Protein AF-A0A9D5U543-F1 (afdb_monomer_lite)

Sequence (91 aa):
SLDIVDFHNRNLLRPLAGSKFVLEAADPVAAFKQPDHLEVAQGYLEGSNANPISEMVVLLDSFRNFEANSRVARAFDDSAARTIDLVLRNV

pLDDT: mean 88.64, std 7.85, range [56.25, 97.94]

Foldseek 3Di:
DDDDKDFPDPVQWDDDPPRDTDGPDPDPVVGIDDDDDDDDDPPDDDDDPDDPVVVVVVVVVVVVVVVVVVVVVVVVVVVVVVVVVVVVVVD

Secondary structure (DSSP, 8-state):
-----EES-GGGEEEETTTEEEE--S-HHHHEEPPSS----TT--PPPS--HHHHHHHHHHHHHHHHHHHHHHHHHHHHHHHHHHHHHTT-

Structure (mmCIF, N/CA/C/O backbone):
data_AF-A0A9D5U543-F1
#
_entry.id   AF-A0A9D5U543-F1
#
loop_
_atom_site.group_PDB
_atom_site.id
_atom_site.type_symbol
_atom_site.label_atom_id
_atom_site.label_alt_id
_atom_site.label_comp_id
_atom_site.label_asym_id
_atom_site.label_entity_id
_atom_site.label_seq_id
_atom_site.pdbx_PDB_ins_code
_atom_site.Cartn_x
_atom_site.Cartn_y
_atom_site.Cartn_z
_atom_site.occupancy
_atom_site.B_iso_or_equiv
_atom_site.auth_seq_id
_atom_site.auth_comp_id
_atom_site.auth_asym_id
_atom_site.auth_atom_id
_atom_site.pdbx_PDB_model_num
ATOM 1 N N . SER A 1 1 ? -21.554 -9.720 27.925 1.00 73.88 1 SER A N 1
ATOM 2 C CA . SER A 1 1 ? -20.526 -8.741 28.325 1.00 73.88 1 SER A CA 1
ATOM 3 C C . SER A 1 1 ? -19.693 -8.413 27.104 1.00 73.88 1 SER A C 1
ATOM 5 O O . SER A 1 1 ? -19.656 -9.225 26.186 1.00 73.88 1 SER A O 1
ATOM 7 N N . LEU A 1 2 ? -19.111 -7.217 27.044 1.00 80.00 2 LEU A N 1
ATOM 8 C CA . LEU A 1 2 ? -18.122 -6.874 26.026 1.00 80.00 2 LEU A CA 1
ATOM 9 C C . LEU A 1 2 ? -16.745 -7.142 26.631 1.00 80.00 2 LEU A C 1
ATOM 11 O O . LEU A 1 2 ? -16.400 -6.502 27.622 1.00 80.00 2 LEU A O 1
ATOM 15 N N . ASP A 1 3 ? -15.996 -8.064 26.036 1.00 85.06 3 ASP A N 1
ATOM 16 C CA . ASP A 1 3 ? -14.642 -8.392 26.473 1.00 85.06 3 ASP A CA 1
ATOM 17 C C . ASP A 1 3 ? -13.658 -7.778 25.477 1.00 85.06 3 ASP A C 1
ATOM 19 O O . ASP A 1 3 ? -13.705 -8.060 24.278 1.00 85.06 3 ASP A O 1
ATOM 23 N N . ILE A 1 4 ? -12.798 -6.889 25.973 1.00 86.19 4 ILE A N 1
ATOM 24 C CA . ILE A 1 4 ? -11.807 -6.172 25.170 1.00 86.19 4 ILE A CA 1
ATOM 25 C C . ILE A 1 4 ? -10.432 -6.700 25.562 1.00 86.19 4 ILE A C 1
ATOM 27 O O . ILE A 1 4 ? -10.092 -6.753 26.743 1.00 86.19 4 ILE A O 1
ATOM 31 N N . VAL A 1 5 ? -9.654 -7.103 24.562 1.00 87.75 5 VAL A N 1
ATOM 32 C CA . VAL A 1 5 ? -8.317 -7.678 24.728 1.00 87.75 5 VAL A CA 1
ATOM 33 C C . VAL A 1 5 ? -7.310 -6.884 23.907 1.00 87.75 5 VAL A C 1
ATOM 35 O O . VAL A 1 5 ? -7.640 -6.393 22.828 1.00 87.75 5 VAL A O 1
ATOM 38 N N . ASP A 1 6 ? -6.084 -6.772 24.407 1.00 89.25 6 ASP A N 1
ATOM 39 C CA . ASP A 1 6 ? -4.943 -6.257 23.649 1.00 89.25 6 ASP A CA 1
ATOM 40 C C . ASP A 1 6 ? -3.882 -7.357 23.514 1.00 89.25 6 ASP A C 1
ATOM 42 O O . ASP A 1 6 ? -3.983 -8.431 24.112 1.00 89.25 6 ASP A O 1
ATOM 46 N N . PHE A 1 7 ? -2.855 -7.098 22.714 1.00 90.25 7 PHE A N 1
ATOM 47 C CA . PHE A 1 7 ? -1.775 -8.032 22.436 1.00 90.25 7 PHE A CA 1
ATOM 48 C C . PHE A 1 7 ? -0.430 -7.371 22.713 1.00 90.25 7 PHE A C 1
ATOM 50 O O . PHE A 1 7 ? -0.203 -6.223 22.336 1.00 90.25 7 PHE A O 1
ATOM 57 N N . HIS A 1 8 ? 0.501 -8.122 23.304 1.00 87.69 8 HIS A N 1
ATOM 58 C CA . HIS A 1 8 ? 1.871 -7.644 23.512 1.00 87.69 8 HIS A CA 1
ATOM 59 C C . HIS A 1 8 ? 2.572 -7.303 22.191 1.00 87.69 8 HIS A C 1
ATOM 61 O O . HIS A 1 8 ? 3.326 -6.335 22.117 1.00 87.69 8 HIS A O 1
ATOM 67 N N . ASN A 1 9 ? 2.321 -8.093 21.142 1.00 84.88 9 ASN A N 1
ATOM 68 C CA . ASN A 1 9 ? 2.898 -7.889 19.820 1.00 84.88 9 ASN A CA 1
ATOM 69 C C . ASN A 1 9 ? 1.817 -7.958 18.735 1.00 84.88 9 ASN A C 1
ATOM 71 O O . ASN A 1 9 ? 1.389 -9.037 18.327 1.00 84.88 9 ASN A O 1
ATOM 75 N N . ARG A 1 10 ? 1.414 -6.786 18.234 1.00 86.19 10 ARG A N 1
ATOM 76 C CA . ARG A 1 10 ? 0.390 -6.651 17.188 1.00 86.19 10 ARG A CA 1
ATOM 77 C C . ARG A 1 10 ? 0.873 -7.091 15.799 1.00 86.19 10 ARG A C 1
ATOM 79 O O . ARG A 1 10 ? 0.041 -7.348 14.939 1.00 86.19 10 ARG A O 1
ATOM 86 N N . ASN A 1 11 ? 2.182 -7.258 15.582 1.00 86.88 11 ASN A N 1
ATOM 87 C CA . ASN A 1 11 ? 2.727 -7.728 14.300 1.00 86.88 11 ASN A CA 1
ATOM 88 C C . ASN A 1 11 ? 2.493 -9.230 14.059 1.00 86.88 11 ASN A C 1
ATOM 90 O O . ASN A 1 11 ? 2.692 -9.705 12.947 1.00 86.88 11 ASN A O 1
ATOM 94 N N . LEU A 1 12 ? 2.078 -9.977 15.090 1.00 86.94 12 LEU A N 1
ATOM 95 C CA . LEU A 1 12 ? 1.697 -11.393 14.984 1.00 86.94 12 LEU A CA 1
ATOM 96 C C . LEU A 1 12 ? 0.244 -11.583 14.520 1.00 86.94 12 LEU A C 1
ATOM 98 O O . LEU A 1 12 ? -0.220 -12.712 14.352 1.00 86.94 12 LEU A O 1
ATOM 102 N N . LEU A 1 13 ? -0.495 -10.484 14.359 1.00 89.44 13 LEU A N 1
ATOM 103 C CA . LEU A 1 13 ? -1.875 -10.508 13.909 1.00 89.44 13 LEU A CA 1
ATOM 104 C C . LEU A 1 13 ? -1.916 -10.555 12.389 1.00 89.44 13 LEU A C 1
ATOM 106 O O . LEU A 1 13 ? -1.421 -9.658 11.704 1.00 89.44 13 LEU A O 1
ATOM 110 N N . ARG A 1 14 ? -2.576 -11.578 11.857 1.00 90.25 14 ARG A N 1
ATOM 111 C CA . ARG A 1 14 ? -2.827 -11.678 10.428 1.00 90.25 14 ARG A CA 1
ATOM 112 C C . ARG A 1 14 ? -4.189 -11.070 10.093 1.00 90.25 14 ARG A C 1
ATOM 114 O O . ARG A 1 14 ? -5.189 -11.470 10.698 1.00 90.25 14 ARG A O 1
ATOM 121 N N . PRO A 1 15 ? -4.270 -10.142 9.124 1.00 91.25 15 PRO A N 1
ATOM 122 C CA . PRO A 1 15 ? -5.551 -9.613 8.683 1.00 91.25 15 PRO A CA 1
ATOM 123 C C . PRO A 1 15 ? -6.383 -10.699 7.983 1.00 91.25 15 PRO A C 1
ATOM 125 O O . PRO A 1 15 ? -5.888 -11.485 7.172 1.00 91.25 15 PRO A O 1
ATOM 128 N N . LEU A 1 16 ? -7.673 -10.718 8.300 1.00 91.81 16 LEU A N 1
ATOM 129 C CA . LEU A 1 16 ? -8.738 -11.453 7.625 1.00 91.81 16 LEU A CA 1
ATOM 130 C C . LEU A 1 16 ? -9.704 -10.453 6.967 1.00 91.81 16 LEU A C 1
ATOM 132 O O . LEU A 1 16 ? -9.625 -9.241 7.167 1.00 91.81 16 LEU A O 1
ATOM 136 N N . ALA A 1 17 ? -10.650 -10.956 6.176 1.00 88.75 17 ALA A N 1
ATOM 137 C CA . ALA A 1 17 ? -11.656 -10.111 5.541 1.00 88.75 17 ALA A CA 1
ATOM 138 C C . ALA A 1 17 ? -12.569 -9.409 6.569 1.00 88.75 17 ALA A C 1
ATOM 140 O O . ALA A 1 17 ? -12.908 -9.972 7.614 1.00 88.75 17 ALA A O 1
ATOM 141 N N . GLY A 1 18 ? -13.011 -8.193 6.234 1.00 87.88 18 GLY A N 1
ATOM 142 C CA . GLY A 1 18 ? -13.970 -7.428 7.040 1.00 87.88 18 GLY A CA 1
ATOM 143 C C . GLY A 1 18 ? -13.398 -6.875 8.348 1.00 87.88 18 GLY A C 1
ATOM 144 O O . GLY A 1 18 ? -14.085 -6.925 9.364 1.00 87.88 18 GLY A O 1
ATOM 145 N N . SER A 1 19 ? -12.150 -6.391 8.330 1.00 87.69 19 SER A N 1
ATOM 146 C CA . SER A 1 19 ? -11.466 -5.782 9.489 1.00 87.69 19 SER A CA 1
ATOM 147 C C . SER A 1 19 ? -11.277 -6.722 10.686 1.00 87.69 19 SER A C 1
ATOM 149 O O . SER A 1 19 ? -11.184 -6.282 11.830 1.00 87.69 19 SER A O 1
ATOM 151 N N . LYS A 1 20 ? -11.230 -8.033 10.432 1.00 90.75 20 LYS A N 1
ATOM 152 C CA . LYS A 1 20 ? -10.962 -9.057 11.446 1.00 90.75 20 LYS A CA 1
ATOM 153 C C . LYS A 1 20 ? -9.484 -9.412 11.443 1.00 90.75 20 LYS A C 1
ATOM 155 O O . LYS A 1 20 ? -8.839 -9.366 10.401 1.00 90.75 20 LYS A O 1
ATOM 160 N N . PHE A 1 21 ? -8.974 -9.837 12.589 1.00 90.81 21 PHE A N 1
ATOM 161 C CA . PHE A 1 21 ? -7.599 -10.300 12.732 1.00 90.81 21 PHE A CA 1
ATOM 162 C C . PHE A 1 21 ? -7.584 -11.656 13.430 1.00 90.81 21 PHE A C 1
ATOM 164 O O . PHE A 1 21 ? -8.425 -11.922 14.290 1.00 90.81 21 PHE A O 1
ATOM 171 N N . VAL A 1 22 ? -6.641 -12.513 13.045 1.00 89.75 22 VAL A N 1
ATOM 172 C CA . VAL A 1 22 ? -6.370 -13.787 13.718 1.00 89.75 22 VAL A CA 1
ATOM 173 C C . VAL A 1 22 ? -4.956 -13.773 14.274 1.00 89.75 22 VAL A C 1
ATOM 175 O O . VAL A 1 22 ? -4.031 -13.276 13.633 1.00 89.75 22 VAL A O 1
ATOM 178 N N . LEU A 1 23 ? -4.799 -14.296 15.484 1.00 87.81 23 LEU A N 1
ATOM 179 C CA . LEU A 1 23 ? -3.501 -14.457 16.115 1.00 87.81 23 LEU A CA 1
ATOM 180 C C . LEU A 1 23 ? -2.875 -15.774 15.643 1.00 87.81 23 LEU A C 1
ATOM 182 O O . LEU A 1 23 ? -3.390 -16.848 15.950 1.00 87.81 23 LEU A O 1
ATOM 186 N N . GLU A 1 24 ? -1.752 -15.690 14.935 1.00 81.94 24 GLU A N 1
ATOM 187 C CA . GLU A 1 24 ? -0.916 -16.846 14.601 1.00 81.94 24 GLU A CA 1
ATOM 188 C C . GLU A 1 24 ? 0.285 -16.872 15.562 1.00 81.94 24 GLU A C 1
ATOM 190 O O . GLU A 1 24 ? 1.396 -16.471 15.224 1.00 81.94 24 GLU A O 1
ATOM 195 N N . ALA A 1 25 ? 0.049 -17.300 16.806 1.00 76.12 25 ALA A N 1
ATOM 196 C CA . ALA A 1 25 ? 1.086 -17.469 17.824 1.00 76.12 25 ALA A CA 1
ATOM 197 C C . ALA A 1 25 ? 1.122 -18.919 18.323 1.00 76.12 25 ALA A C 1
ATOM 199 O O . ALA A 1 25 ? 0.084 -19.570 18.432 1.00 76.12 25 ALA A O 1
ATOM 200 N N . ALA A 1 26 ? 2.32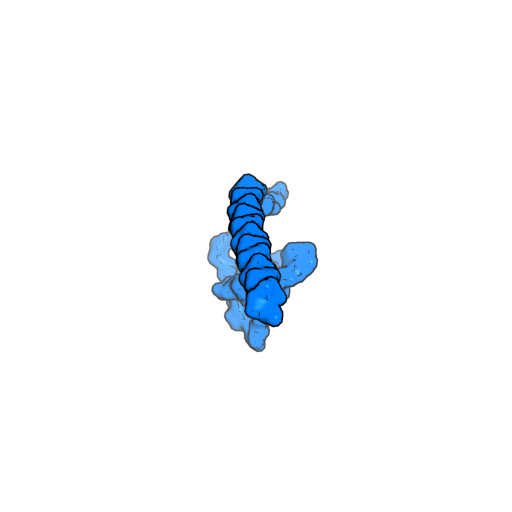2 -19.412 18.647 1.00 69.56 26 ALA A N 1
ATOM 201 C CA . ALA A 1 26 ? 2.509 -20.759 19.192 1.00 69.56 26 ALA A CA 1
ATOM 202 C C . ALA A 1 26 ? 1.817 -20.941 20.556 1.00 69.56 26 ALA A C 1
ATOM 204 O O . ALA A 1 26 ? 1.311 -22.022 20.843 1.00 69.56 26 ALA A O 1
ATOM 205 N N . ASP A 1 27 ? 1.758 -19.876 21.361 1.00 77.12 27 ASP A N 1
ATOM 206 C CA . ASP A 1 27 ? 0.953 -19.806 22.580 1.00 77.12 27 ASP A CA 1
ATOM 207 C C . ASP A 1 27 ? -0.004 -18.601 22.499 1.00 77.12 27 ASP A C 1
ATOM 209 O O . ASP A 1 27 ? 0.432 -17.450 22.625 1.00 77.12 27 ASP A O 1
ATOM 213 N N . PRO A 1 28 ? -1.306 -18.838 22.264 1.00 72.12 28 PRO A N 1
ATOM 214 C CA . PRO A 1 28 ? -2.295 -17.773 22.172 1.00 72.12 28 PRO A CA 1
ATOM 215 C C . PRO A 1 28 ? -2.506 -17.037 23.497 1.00 72.12 28 PRO A C 1
ATOM 217 O O . PRO A 1 28 ? -2.799 -15.847 23.486 1.00 72.12 28 PRO A O 1
ATOM 220 N N . VAL A 1 29 ? -2.372 -17.724 24.638 1.00 74.50 29 VAL A N 1
ATOM 221 C CA . VAL A 1 29 ? -2.750 -17.176 25.950 1.00 74.50 29 VAL A CA 1
ATOM 222 C C . VAL A 1 29 ? -1.692 -16.193 26.442 1.00 74.50 29 VAL A C 1
ATOM 224 O O . VAL A 1 29 ? -2.031 -15.124 26.945 1.00 74.50 29 VAL A O 1
ATOM 227 N N . ALA A 1 30 ? -0.415 -16.509 26.220 1.00 74.88 30 ALA A N 1
ATOM 228 C CA . ALA A 1 30 ? 0.702 -15.632 26.568 1.00 74.88 30 ALA A CA 1
ATOM 229 C C . ALA A 1 30 ? 0.766 -14.347 25.715 1.00 74.88 30 ALA A C 1
ATOM 231 O O . ALA A 1 30 ? 1.409 -13.369 26.099 1.00 74.88 30 ALA A O 1
ATOM 232 N N . ALA A 1 31 ? 0.108 -14.328 24.553 1.00 79.31 31 ALA A N 1
ATOM 233 C CA . ALA A 1 31 ? 0.119 -13.176 23.657 1.00 79.31 31 ALA A CA 1
ATOM 234 C C . ALA A 1 31 ? -0.797 -12.034 24.128 1.00 79.31 31 ALA A C 1
ATOM 236 O O . ALA A 1 31 ? -0.547 -10.877 23.775 1.00 79.31 31 ALA A O 1
ATOM 237 N N . PHE A 1 32 ? -1.826 -12.340 24.924 1.00 83.75 32 PHE A N 1
ATOM 238 C CA . PHE A 1 32 ? -2.793 -11.355 25.398 1.00 83.75 32 PHE A CA 1
ATOM 239 C C . PHE A 1 32 ? -2.219 -10.457 26.489 1.00 83.75 32 PHE A C 1
ATOM 241 O O . PHE A 1 32 ? -1.475 -10.892 27.365 1.00 83.75 32 PHE A O 1
ATOM 248 N N . LYS A 1 33 ? -2.630 -9.195 26.451 1.00 85.50 33 LYS A N 1
ATOM 249 C CA . LYS A 1 33 ? -2.321 -8.161 27.430 1.00 85.50 33 LYS A CA 1
ATOM 250 C C . LYS A 1 33 ? -3.620 -7.466 27.838 1.00 85.50 33 LYS A C 1
ATOM 252 O O . LYS A 1 33 ? -4.535 -7.323 27.025 1.00 85.50 33 LYS A O 1
ATOM 257 N N . GLN A 1 34 ? -3.700 -7.009 29.086 1.00 80.75 34 GLN A N 1
ATOM 258 C CA . GLN A 1 34 ? -4.747 -6.061 29.463 1.00 80.75 34 GLN A CA 1
ATOM 259 C C . GLN A 1 34 ? -4.483 -4.707 28.777 1.00 80.75 34 GLN A C 1
ATOM 261 O O . GLN A 1 34 ? -3.336 -4.255 28.770 1.00 80.75 34 GLN A O 1
ATOM 266 N N . PRO A 1 35 ? -5.499 -4.077 28.167 1.00 83.44 35 PRO A N 1
ATOM 267 C CA . PRO A 1 35 ? -5.325 -2.793 27.500 1.00 83.44 35 PRO A CA 1
ATOM 268 C C . PRO A 1 35 ? -4.951 -1.702 28.514 1.00 83.44 35 PRO A C 1
ATOM 270 O O . PRO A 1 35 ? -5.649 -1.505 29.510 1.00 83.44 35 PRO A O 1
ATOM 273 N N . ASP A 1 36 ? -3.869 -0.973 28.239 1.00 79.44 36 ASP A N 1
ATOM 274 C CA . ASP A 1 36 ? -3.483 0.197 29.028 1.00 79.44 36 ASP A CA 1
ATOM 275 C C . ASP A 1 36 ? -4.321 1.391 28.554 1.00 79.44 36 ASP A C 1
ATOM 277 O O . ASP A 1 36 ? -4.245 1.765 27.387 1.00 79.44 36 ASP A O 1
ATOM 281 N N . HIS A 1 37 ? -5.111 1.986 29.451 1.00 80.25 37 HIS A N 1
ATOM 282 C CA . HIS A 1 37 ? -5.993 3.130 29.170 1.00 80.25 37 HIS A CA 1
ATOM 283 C C . HIS A 1 37 ? -7.020 2.876 28.054 1.00 80.25 37 HIS A C 1
ATOM 285 O O . HIS A 1 37 ? -6.859 3.276 26.903 1.00 80.25 37 HIS A O 1
ATOM 291 N N . LEU A 1 38 ? -8.127 2.239 28.436 1.00 84.88 38 LEU A N 1
ATOM 292 C CA . LEU A 1 38 ? -9.265 1.968 27.567 1.00 84.88 38 LEU A CA 1
ATOM 293 C C . LEU A 1 38 ? -10.463 2.833 27.962 1.00 84.88 38 LEU A C 1
ATOM 295 O O . LEU A 1 38 ? -10.962 2.731 29.082 1.00 84.88 38 LEU A O 1
ATOM 299 N N . GLU A 1 39 ? -10.978 3.607 27.013 1.00 86.25 39 GLU A N 1
ATOM 300 C CA . GLU A 1 39 ? -12.243 4.328 27.147 1.00 86.25 39 GLU A CA 1
ATOM 301 C C . GLU A 1 39 ? -13.157 3.988 25.968 1.00 86.25 39 GLU A C 1
ATOM 303 O O . GLU A 1 39 ? -12.715 3.902 24.822 1.00 86.25 39 GLU A O 1
ATOM 308 N N . VAL A 1 40 ? -14.446 3.773 26.244 1.00 87.56 40 VAL A N 1
ATOM 309 C CA . VAL A 1 40 ? -15.438 3.451 25.211 1.00 87.56 40 VAL A CA 1
ATOM 310 C C . VAL A 1 40 ? -16.256 4.699 24.893 1.00 87.56 40 VAL A C 1
ATOM 312 O O . VAL A 1 40 ? -17.092 5.121 25.692 1.00 87.56 40 VAL A O 1
ATOM 315 N N . ALA A 1 41 ? -16.054 5.263 23.702 1.00 89.00 41 ALA A N 1
ATOM 316 C CA . ALA A 1 41 ? -16.840 6.382 23.187 1.00 89.00 41 ALA A CA 1
ATOM 317 C C . ALA A 1 41 ? -18.096 5.879 22.451 1.00 89.00 41 ALA A C 1
ATOM 319 O O . ALA A 1 41 ? -18.033 5.417 21.312 1.00 89.00 41 ALA A O 1
ATOM 320 N N . GLN A 1 42 ? -19.255 5.955 23.107 1.00 89.81 42 GLN A N 1
ATOM 321 C CA . GLN A 1 42 ? -20.530 5.516 22.529 1.00 89.81 42 GLN A CA 1
ATOM 322 C C . GLN A 1 42 ? -21.017 6.473 21.431 1.00 89.81 42 GLN A C 1
ATOM 324 O O . GLN A 1 42 ? -20.925 7.690 21.571 1.00 89.81 42 GLN A O 1
ATOM 329 N N . GLY A 1 43 ? -21.570 5.919 20.347 1.00 92.06 43 GLY A N 1
ATOM 330 C CA . GLY A 1 43 ? -22.073 6.697 19.206 1.00 92.06 43 GLY A CA 1
ATOM 331 C C . GLY A 1 43 ? -20.988 7.246 18.271 1.00 92.06 43 GLY A C 1
ATOM 332 O O . GLY A 1 43 ? -21.310 7.980 17.340 1.00 92.06 43 GLY A O 1
ATOM 333 N N . TYR A 1 44 ? -19.723 6.883 18.494 1.00 90.00 44 TYR A N 1
ATOM 334 C CA . TYR A 1 44 ? -18.599 7.224 17.630 1.00 90.00 44 TYR A CA 1
ATOM 335 C C . TYR A 1 44 ? -18.185 6.018 16.778 1.00 90.00 44 TYR A C 1
ATOM 337 O O . TYR A 1 44 ? -18.160 4.887 17.264 1.00 90.00 44 TYR A O 1
ATOM 345 N N . LEU A 1 45 ? -17.852 6.262 15.510 1.00 89.62 45 LEU A N 1
ATOM 346 C CA . LEU A 1 45 ? -17.268 5.269 14.611 1.00 89.62 45 LEU A CA 1
ATOM 347 C C . LEU A 1 45 ? -15.854 5.723 14.254 1.00 89.62 45 LEU A C 1
ATOM 349 O O . LEU A 1 45 ? -15.668 6.837 13.766 1.00 89.62 45 LEU A O 1
ATOM 353 N N . GLU A 1 46 ? -14.868 4.865 14.502 1.00 89.44 46 GLU A N 1
ATOM 354 C CA . GLU A 1 46 ? -13.475 5.156 14.173 1.00 89.44 46 GLU A CA 1
ATOM 355 C C . GLU A 1 46 ? -13.294 5.303 12.652 1.00 89.44 46 GLU A C 1
ATOM 357 O O . GLU A 1 46 ? -13.747 4.465 11.868 1.00 89.44 46 GLU A O 1
ATOM 362 N N . GLY A 1 47 ? -12.659 6.401 12.234 1.00 90.06 47 GLY A N 1
ATOM 363 C CA . GLY A 1 47 ? -12.322 6.661 10.836 1.00 90.06 47 GLY A CA 1
ATOM 364 C C . GLY A 1 47 ? -11.068 5.910 10.383 1.00 90.06 47 GLY A C 1
ATOM 365 O O . GLY A 1 47 ? -10.333 5.340 11.184 1.00 90.06 47 GLY A O 1
ATOM 366 N N . SER A 1 48 ? -10.788 5.942 9.079 1.00 90.19 48 SER A N 1
ATOM 367 C CA . SER A 1 48 ? -9.521 5.415 8.562 1.00 90.19 48 SER A CA 1
ATOM 368 C C . SER A 1 48 ? -8.347 6.275 9.031 1.00 90.19 48 SER A C 1
ATOM 370 O O . SER A 1 48 ? -8.417 7.503 9.003 1.00 90.19 48 SER A O 1
ATOM 372 N N . ASN A 1 49 ? -7.247 5.628 9.402 1.00 89.69 49 ASN A N 1
ATOM 373 C CA . ASN A 1 49 ? -5.978 6.292 9.692 1.00 89.69 49 ASN A CA 1
ATOM 374 C C . ASN A 1 49 ? -5.165 6.624 8.421 1.00 89.69 49 ASN A C 1
ATOM 376 O O . ASN A 1 49 ? -4.119 7.262 8.520 1.00 89.69 49 ASN A O 1
ATOM 380 N N . ALA A 1 50 ? -5.626 6.205 7.237 1.00 88.31 50 ALA A N 1
ATOM 381 C CA . ALA A 1 50 ? -4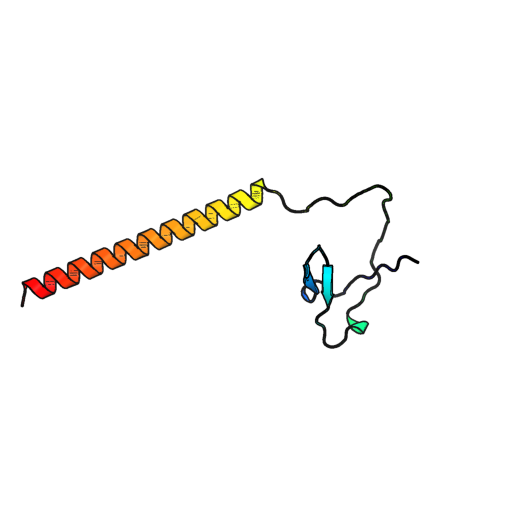.954 6.464 5.968 1.00 88.31 50 ALA A CA 1
ATOM 382 C C . ALA A 1 50 ? -5.321 7.844 5.405 1.00 88.31 50 ALA A C 1
ATOM 384 O O . ALA A 1 50 ? -6.498 8.200 5.314 1.00 88.31 50 ALA A O 1
ATOM 385 N N . ASN A 1 51 ? -4.313 8.598 4.958 1.00 93.75 51 ASN A N 1
ATOM 386 C CA . ASN A 1 51 ? -4.511 9.867 4.263 1.00 93.75 51 ASN A CA 1
ATOM 387 C C . ASN A 1 51 ? -4.359 9.670 2.741 1.00 93.75 51 ASN A C 1
ATOM 389 O O . ASN A 1 51 ? -3.251 9.423 2.266 1.00 93.75 51 ASN A O 1
ATOM 393 N N . PRO A 1 52 ? -5.430 9.840 1.943 1.00 92.81 52 PRO A N 1
ATOM 394 C CA . PRO A 1 52 ? -5.379 9.607 0.501 1.00 92.81 52 PRO A CA 1
ATOM 395 C C . PRO A 1 52 ? -4.300 10.414 -0.229 1.00 92.81 52 PRO A C 1
ATOM 397 O O . PRO A 1 52 ? -3.732 9.931 -1.203 1.00 92.81 52 PRO A O 1
ATOM 400 N N . ILE A 1 53 ? -3.998 11.635 0.223 1.00 94.25 53 ILE A N 1
ATOM 401 C CA . ILE A 1 53 ? -3.020 12.503 -0.444 1.00 94.25 53 ILE A CA 1
ATOM 402 C C . ILE A 1 53 ? -1.604 11.959 -0.259 1.00 94.25 53 ILE A C 1
ATOM 404 O O . ILE A 1 53 ? -0.858 11.884 -1.234 1.00 94.25 53 ILE A O 1
ATOM 408 N N . SER A 1 54 ? -1.234 11.551 0.958 1.00 94.12 54 SER A N 1
ATOM 409 C CA . SER A 1 54 ? 0.090 10.965 1.197 1.00 94.12 54 SER A CA 1
ATOM 410 C C . SER A 1 54 ? 0.247 9.641 0.458 1.00 94.12 54 SER A C 1
ATOM 412 O O . SER A 1 54 ? 1.270 9.429 -0.187 1.00 94.12 54 SER A O 1
ATOM 414 N N . GLU A 1 55 ? -0.788 8.799 0.470 1.00 94.00 55 GLU A N 1
ATOM 415 C CA . GLU A 1 55 ? -0.769 7.524 -0.253 1.00 94.00 55 GLU A CA 1
ATOM 416 C C . GLU A 1 55 ? -0.630 7.728 -1.771 1.00 94.00 55 GLU A C 1
ATOM 418 O O . GLU A 1 55 ? 0.148 7.039 -2.430 1.0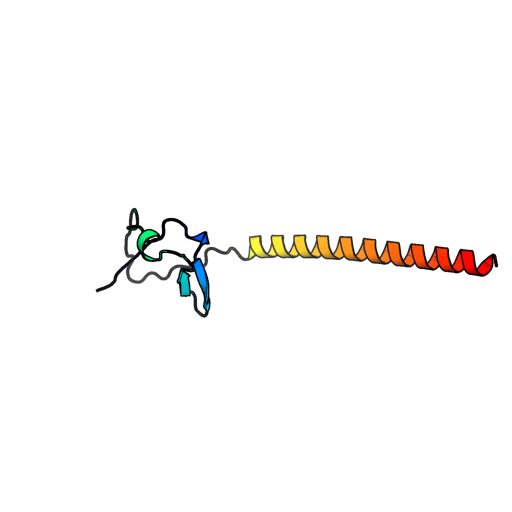0 94.00 55 GL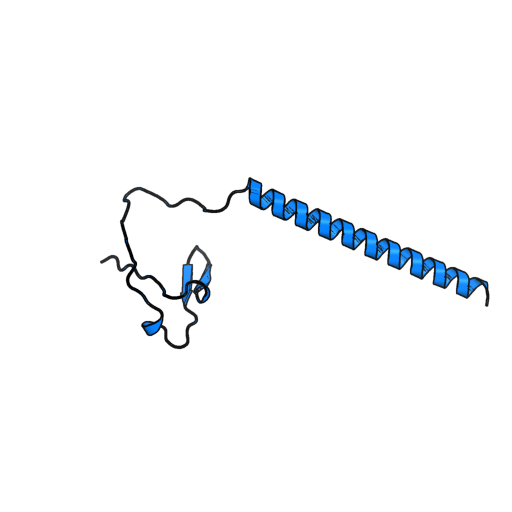U A O 1
ATOM 423 N N . MET A 1 56 ? -1.304 8.731 -2.348 1.00 96.25 56 MET A N 1
ATOM 424 C CA . MET A 1 56 ? -1.138 9.071 -3.766 1.00 96.25 56 MET A CA 1
ATOM 425 C C . MET A 1 56 ? 0.289 9.513 -4.103 1.00 96.25 56 MET A C 1
ATOM 427 O O . MET A 1 56 ? 0.795 9.158 -5.166 1.00 96.25 56 MET A O 1
ATOM 431 N N . VAL A 1 57 ? 0.960 10.259 -3.220 1.00 96.44 57 VAL A N 1
ATOM 432 C CA . VAL A 1 57 ? 2.363 10.652 -3.433 1.00 96.44 57 VAL A CA 1
ATOM 433 C C . VAL A 1 57 ? 3.273 9.423 -3.457 1.00 96.44 57 VAL A C 1
ATOM 435 O O . VAL A 1 57 ? 4.120 9.320 -4.343 1.00 96.44 57 VAL A O 1
ATOM 438 N N . VAL A 1 58 ? 3.062 8.463 -2.551 1.00 96.00 58 VAL 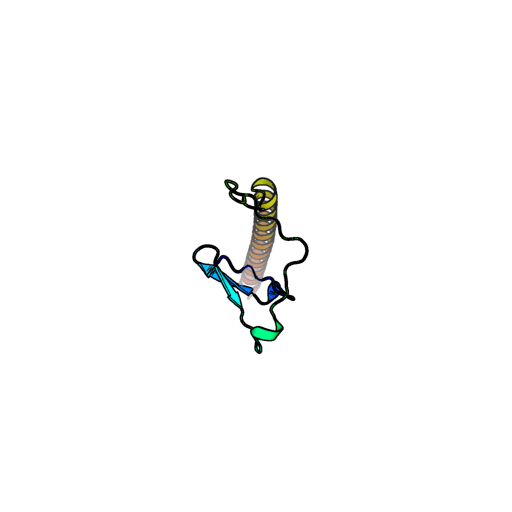A N 1
ATOM 439 C CA . VAL A 1 58 ? 3.812 7.193 -2.528 1.00 96.00 58 VAL A CA 1
ATOM 440 C C . VAL A 1 58 ? 3.589 6.392 -3.815 1.00 96.00 58 VAL A C 1
ATOM 442 O O . VAL A 1 58 ? 4.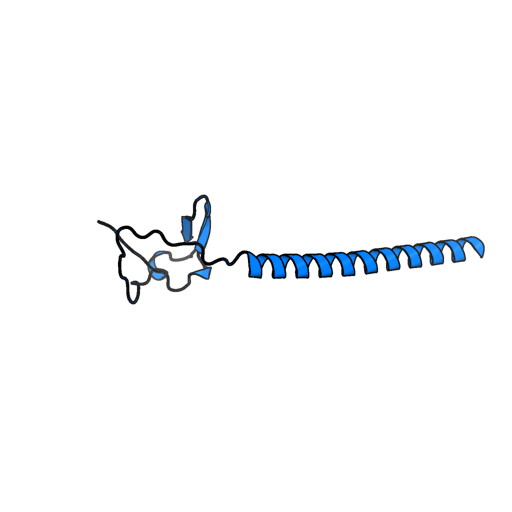540 5.859 -4.396 1.00 96.00 58 VAL A O 1
ATOM 445 N N . LEU A 1 59 ? 2.349 6.346 -4.310 1.00 97.12 59 LEU A N 1
ATOM 446 C CA . LEU A 1 59 ? 2.027 5.699 -5.584 1.00 97.12 59 LEU A CA 1
ATOM 447 C C . LEU A 1 59 ? 2.698 6.395 -6.774 1.00 97.12 59 LEU A C 1
ATOM 449 O O . LEU A 1 59 ? 3.246 5.721 -7.646 1.00 97.12 59 LEU A O 1
ATOM 453 N N . LEU A 1 60 ? 2.693 7.730 -6.810 1.00 96.69 60 LEU A N 1
ATOM 454 C CA . LEU A 1 60 ? 3.348 8.503 -7.867 1.00 96.69 60 LEU A CA 1
ATOM 455 C C . LEU A 1 60 ? 4.863 8.288 -7.874 1.00 96.69 60 LEU A C 1
ATOM 457 O O . LEU A 1 60 ? 5.446 8.128 -8.946 1.00 96.69 60 LEU A O 1
ATOM 461 N N . ASP A 1 61 ? 5.500 8.261 -6.705 1.00 97.12 61 ASP A N 1
ATOM 462 C CA . ASP A 1 61 ? 6.932 7.982 -6.602 1.00 97.12 61 ASP A CA 1
ATOM 463 C C . ASP A 1 61 ? 7.259 6.567 -7.100 1.00 97.12 61 ASP A C 1
ATOM 465 O O . ASP A 1 61 ? 8.115 6.379 -7.968 1.00 97.12 61 ASP A O 1
ATOM 469 N N . SER A 1 62 ? 6.481 5.576 -6.658 1.00 96.62 62 SER A N 1
ATOM 470 C CA . SER A 1 62 ? 6.591 4.188 -7.124 1.00 96.62 62 SER A CA 1
ATOM 471 C C . SER A 1 62 ? 6.433 4.080 -8.646 1.00 96.62 62 SER A C 1
ATOM 473 O O . SER A 1 62 ? 7.198 3.374 -9.306 1.00 96.62 62 SER A O 1
ATOM 475 N N . PHE A 1 63 ? 5.489 4.827 -9.226 1.00 97.94 63 PHE A N 1
ATOM 476 C CA . PHE A 1 63 ? 5.268 4.867 -10.670 1.00 97.94 63 PHE A CA 1
ATOM 477 C C . PHE A 1 63 ? 6.452 5.481 -11.427 1.00 97.94 63 PHE A C 1
ATOM 479 O O . PHE A 1 63 ? 6.903 4.918 -12.425 1.00 97.94 63 PHE A O 1
ATOM 486 N N . ARG A 1 64 ? 7.005 6.601 -10.946 1.00 97.00 64 ARG A N 1
ATOM 487 C CA . ARG A 1 64 ? 8.175 7.250 -11.566 1.00 97.00 64 ARG A CA 1
ATOM 488 C C . ARG A 1 64 ? 9.413 6.359 -11.508 1.00 97.00 64 ARG A C 1
ATOM 490 O O . ARG A 1 64 ? 10.142 6.277 -12.497 1.00 97.00 64 ARG A O 1
ATOM 497 N N . ASN A 1 65 ? 9.619 5.661 -10.393 1.00 96.94 65 ASN A N 1
ATOM 498 C CA . ASN A 1 65 ? 10.695 4.682 -10.244 1.00 96.94 65 ASN A CA 1
ATOM 499 C C . ASN A 1 65 ? 10.533 3.516 -11.227 1.00 96.94 65 ASN A C 1
ATOM 501 O O . ASN A 1 65 ? 11.476 3.158 -11.936 1.00 96.94 65 ASN A O 1
ATOM 505 N N . PHE A 1 66 ? 9.322 2.966 -11.343 1.00 97.00 66 PHE A N 1
ATOM 506 C CA . PHE A 1 66 ? 9.026 1.921 -12.321 1.00 97.00 66 PHE A CA 1
ATOM 507 C C . PHE A 1 66 ? 9.279 2.387 -13.763 1.00 97.00 66 PHE A C 1
ATOM 509 O O . PHE A 1 66 ? 9.903 1.677 -14.557 1.00 97.00 66 PHE A O 1
ATOM 516 N N . GLU A 1 67 ? 8.840 3.597 -14.106 1.00 97.12 67 GLU A N 1
ATOM 517 C CA . GLU A 1 67 ? 9.018 4.172 -15.436 1.00 97.12 67 GLU A CA 1
ATOM 518 C C . GLU A 1 67 ? 10.502 4.413 -15.765 1.00 97.12 67 GLU A C 1
ATOM 520 O O . GLU A 1 67 ? 10.953 4.117 -16.875 1.00 97.12 67 GLU A O 1
ATOM 525 N N . ALA A 1 68 ? 11.283 4.914 -14.801 1.00 96.62 68 ALA A N 1
ATOM 526 C CA . ALA A 1 68 ? 12.726 5.092 -14.940 1.00 96.62 68 ALA A CA 1
ATOM 527 C C . ALA A 1 68 ? 13.438 3.755 -15.193 1.00 96.62 68 ALA A C 1
ATOM 529 O O . ALA A 1 68 ? 14.176 3.637 -16.173 1.00 96.62 68 ALA A O 1
ATOM 530 N N . ASN A 1 69 ? 13.142 2.728 -14.394 1.00 96.31 69 ASN A N 1
ATOM 531 C CA . ASN A 1 69 ? 13.712 1.390 -14.571 1.00 96.31 69 ASN A CA 1
ATOM 532 C C . ASN A 1 69 ? 13.330 0.788 -15.932 1.00 96.31 69 ASN A C 1
ATOM 534 O O . ASN A 1 69 ? 14.177 0.247 -16.641 1.00 96.31 69 ASN A O 1
ATOM 538 N N . SER A 1 70 ? 12.075 0.965 -16.351 1.00 96.88 70 SER A N 1
ATOM 539 C CA . SER A 1 70 ? 11.582 0.498 -17.653 1.00 96.88 70 SER A CA 1
ATOM 540 C C . SER A 1 70 ? 12.229 1.224 -18.837 1.00 96.88 70 SER A C 1
ATOM 542 O O . SER A 1 70 ? 12.341 0.667 -19.930 1.00 96.88 70 SER A O 1
ATOM 544 N N . ARG A 1 71 ? 12.634 2.490 -18.673 1.00 96.81 71 ARG A N 1
ATOM 545 C CA . ARG A 1 71 ? 13.428 3.208 -19.684 1.00 96.81 71 ARG A CA 1
ATOM 546 C C . ARG A 1 71 ? 14.848 2.660 -19.777 1.00 96.81 71 ARG A C 1
ATOM 548 O O . ARG A 1 71 ? 15.325 2.453 -20.887 1.00 96.81 71 ARG A O 1
ATOM 555 N N . VAL A 1 72 ? 15.495 2.409 -18.640 1.00 96.62 72 VAL A N 1
ATOM 556 C CA . VAL A 1 72 ? 16.856 1.849 -18.598 1.00 96.62 72 VAL A CA 1
ATOM 557 C C . VAL A 1 72 ? 16.901 0.468 -19.251 1.00 96.62 72 VAL A C 1
ATOM 559 O O . VAL A 1 72 ? 17.767 0.233 -20.088 1.00 96.62 72 VAL A O 1
ATOM 562 N N . ALA A 1 73 ? 15.940 -0.408 -18.940 1.00 96.19 73 ALA A N 1
ATOM 563 C CA . ALA A 1 73 ? 15.843 -1.733 -19.553 1.00 96.19 73 ALA A CA 1
ATOM 564 C C . ALA A 1 73 ? 15.736 -1.654 -21.087 1.00 96.19 73 ALA A C 1
ATOM 566 O O . ALA A 1 73 ? 16.526 -2.270 -21.792 1.00 96.19 73 ALA A O 1
ATOM 567 N N . ARG A 1 74 ? 14.841 -0.804 -21.609 1.00 96.44 74 ARG A N 1
ATOM 568 C CA . ARG A 1 74 ? 14.696 -0.598 -23.061 1.00 96.44 74 ARG A CA 1
ATOM 569 C C . ARG A 1 74 ? 15.967 -0.058 -23.715 1.00 96.44 74 ARG A C 1
ATOM 571 O O . ARG A 1 74 ? 16.353 -0.528 -24.777 1.00 96.44 74 ARG A O 1
ATOM 578 N N . ALA A 1 75 ? 16.634 0.905 -23.081 1.00 95.50 75 ALA A N 1
ATOM 579 C CA . ALA A 1 75 ? 17.889 1.445 -23.603 1.00 95.50 75 ALA A CA 1
ATOM 580 C C . ALA A 1 75 ? 18.998 0.380 -23.654 1.00 95.50 75 ALA A C 1
ATOM 582 O O . ALA A 1 75 ? 19.814 0.376 -24.577 1.00 95.50 75 ALA A O 1
ATOM 583 N N . PHE A 1 76 ? 19.021 -0.527 -22.673 1.00 95.62 76 PHE A N 1
ATOM 584 C CA . PHE A 1 76 ? 19.936 -1.662 -22.663 1.00 95.62 76 PHE A CA 1
ATOM 585 C C . PHE A 1 76 ? 19.637 -2.637 -23.809 1.00 95.62 76 PHE A C 1
ATOM 587 O O . PHE A 1 76 ? 20.554 -2.973 -24.560 1.00 95.62 76 PHE A O 1
ATOM 594 N N . ASP A 1 77 ? 18.370 -3.015 -23.997 1.00 94.06 77 ASP A N 1
ATOM 595 C CA . ASP A 1 77 ? 17.938 -3.900 -25.087 1.00 94.06 77 ASP A CA 1
ATOM 596 C C . ASP A 1 77 ? 18.272 -3.311 -26.467 1.00 94.06 77 ASP A C 1
ATOM 598 O O . ASP A 1 77 ? 18.845 -3.994 -27.319 1.00 94.06 77 ASP A O 1
ATOM 602 N N . ASP A 1 78 ? 18.013 -2.017 -26.671 1.00 94.88 78 ASP A N 1
ATOM 603 C CA . ASP A 1 78 ? 18.347 -1.314 -27.914 1.00 94.88 78 ASP A CA 1
ATOM 604 C C . ASP A 1 78 ? 19.860 -1.305 -28.186 1.00 94.88 78 ASP A C 1
ATOM 606 O O . ASP A 1 78 ? 20.299 -1.437 -29.332 1.00 94.88 78 ASP A O 1
ATOM 610 N N . SER A 1 79 ? 20.679 -1.134 -27.144 1.00 92.50 79 SER A N 1
ATOM 611 C CA . SER A 1 79 ? 22.143 -1.152 -27.254 1.00 92.50 79 SER A CA 1
ATOM 612 C C . SER A 1 79 ? 22.669 -2.548 -27.600 1.00 92.50 79 SER A C 1
ATOM 614 O O . SER A 1 79 ? 23.518 -2.707 -28.488 1.00 92.50 79 SER A O 1
ATOM 616 N N . ALA A 1 80 ? 22.120 -3.578 -26.951 1.00 92.81 80 ALA A N 1
ATOM 617 C CA . ALA A 1 80 ? 22.444 -4.970 -27.233 1.00 92.81 80 ALA A CA 1
ATOM 618 C C . ALA A 1 80 ? 22.081 -5.341 -28.680 1.00 92.81 80 ALA A C 1
ATOM 620 O O . ALA A 1 80 ? 22.918 -5.885 -29.403 1.00 92.81 80 ALA A O 1
ATOM 621 N N . ALA A 1 81 ? 20.884 -4.966 -29.141 1.00 93.94 81 ALA A N 1
ATOM 622 C CA . ALA A 1 81 ? 20.426 -5.220 -30.505 1.00 93.94 81 ALA A CA 1
ATOM 623 C C . ALA A 1 81 ? 21.341 -4.578 -31.564 1.00 93.94 81 ALA A C 1
ATOM 625 O O . ALA A 1 81 ? 21.713 -5.232 -32.539 1.00 93.94 81 ALA A O 1
ATOM 626 N N . ARG A 1 82 ? 21.767 -3.323 -31.359 1.00 91.94 82 ARG A N 1
ATOM 627 C CA . ARG A 1 82 ? 22.721 -2.649 -32.263 1.00 91.94 82 ARG A CA 1
ATOM 628 C C . ARG A 1 82 ? 24.077 -3.342 -32.297 1.00 91.94 82 ARG A C 1
ATOM 630 O O . ARG A 1 82 ? 24.670 -3.470 -33.362 1.00 91.94 82 ARG A O 1
ATOM 637 N N . THR A 1 83 ? 24.571 -3.781 -31.142 1.00 92.31 83 THR A N 1
ATOM 638 C CA . THR A 1 83 ? 25.854 -4.491 -31.051 1.00 92.31 83 THR A CA 1
ATOM 639 C C . THR A 1 83 ? 25.802 -5.807 -31.825 1.00 92.31 83 THR A C 1
ATOM 641 O O . THR A 1 83 ? 26.727 -6.116 -32.572 1.00 92.31 83 THR A O 1
ATOM 644 N N . ILE A 1 84 ? 24.695 -6.548 -31.711 1.00 91.75 84 ILE A N 1
ATOM 645 C CA . ILE A 1 84 ? 24.462 -7.777 -32.479 1.00 91.75 84 ILE A CA 1
ATOM 646 C C . ILE A 1 84 ? 24.453 -7.491 -33.989 1.00 91.75 84 ILE A C 1
ATOM 648 O O . ILE A 1 84 ? 25.146 -8.182 -34.733 1.00 91.75 84 ILE A O 1
ATOM 652 N N . ASP A 1 85 ? 23.736 -6.458 -34.448 1.00 92.88 85 ASP A N 1
ATOM 653 C CA . ASP A 1 85 ? 23.707 -6.070 -35.871 1.00 92.88 85 ASP A CA 1
ATOM 654 C C . ASP A 1 85 ? 25.109 -5.722 -36.406 1.00 92.88 85 ASP A C 1
ATOM 656 O O . ASP A 1 85 ? 25.493 -6.170 -37.486 1.00 92.88 85 ASP A O 1
ATOM 660 N N . LEU A 1 86 ? 25.918 -4.988 -35.635 1.00 91.56 86 LEU A N 1
ATOM 661 C CA . LEU A 1 86 ? 27.289 -4.639 -36.028 1.00 91.56 86 LEU A CA 1
ATOM 662 C C . LEU A 1 86 ? 28.215 -5.855 -36.151 1.00 91.56 86 LEU A C 1
ATOM 664 O O . LEU A 1 86 ? 29.072 -5.876 -37.038 1.00 91.56 86 LEU A O 1
ATOM 668 N N . VAL A 1 87 ? 28.059 -6.853 -35.276 1.00 88.94 87 VAL A N 1
ATOM 669 C CA . VAL A 1 87 ? 28.831 -8.103 -35.347 1.00 88.94 87 VAL A CA 1
ATOM 670 C C . VAL A 1 87 ? 28.425 -8.909 -36.578 1.00 88.94 87 VAL A C 1
ATOM 672 O O . VAL A 1 87 ? 29.297 -9.364 -37.310 1.00 88.94 87 VAL A O 1
ATOM 675 N N . LEU A 1 88 ? 27.123 -9.029 -36.859 1.00 85.44 88 LEU A N 1
ATOM 676 C CA . LEU A 1 88 ? 26.616 -9.773 -38.018 1.00 85.44 88 LEU A CA 1
ATOM 677 C C . LEU A 1 88 ? 27.044 -9.175 -39.364 1.00 85.44 88 LEU A C 1
ATOM 679 O O . LEU A 1 88 ? 27.151 -9.903 -40.341 1.00 85.44 88 LEU A O 1
ATOM 683 N N . ARG A 1 89 ? 27.284 -7.862 -39.430 1.00 78.06 89 ARG A N 1
ATOM 684 C CA . ARG A 1 89 ? 27.732 -7.178 -40.656 1.00 78.06 89 ARG A CA 1
ATOM 685 C C . ARG A 1 89 ? 29.233 -7.291 -40.934 1.00 78.06 89 ARG A C 1
ATOM 687 O O . ARG A 1 89 ? 29.650 -6.963 -42.040 1.00 78.06 89 ARG A O 1
ATOM 694 N N . ASN A 1 90 ? 30.035 -7.675 -39.940 1.00 63.81 90 ASN A N 1
ATOM 695 C CA . ASN A 1 90 ? 31.494 -7.823 -40.054 1.00 63.81 90 ASN A CA 1
ATOM 696 C C . ASN A 1 90 ? 31.946 -9.293 -40.162 1.00 63.81 90 ASN A C 1
ATOM 698 O O . ASN A 1 90 ? 33.144 -9.568 -40.069 1.00 63.81 90 ASN A O 1
ATOM 702 N N . VAL A 1 91 ? 31.002 -10.218 -40.346 1.00 56.25 91 VAL A N 1
ATOM 703 C CA . VAL A 1 91 ? 31.221 -11.638 -40.666 1.00 56.25 91 VAL A CA 1
ATOM 704 C C . VAL A 1 91 ? 30.743 -11.883 -42.090 1.00 56.25 91 VAL A C 1
ATOM 706 O O . VAL A 1 91 ? 31.449 -12.613 -42.818 1.00 56.25 91 VAL A O 1
#

Radius of gyration: 26.65 Å; chains: 1; bounding box: 54×33×70 Å